Protein AF-A0A5K1BVY2-F1 (afdb_monomer_lite)

pLDDT: mean 76.05, std 12.69, range [44.97, 91.75]

Structure (mmCIF, N/CA/C/O backbone):
data_AF-A0A5K1BVY2-F1
#
_entry.id   AF-A0A5K1BVY2-F1
#
loop_
_atom_site.group_PDB
_atom_site.id
_atom_site.type_symbol
_atom_site.label_atom_id
_atom_site.label_alt_id
_atom_site.label_comp_id
_atom_site.label_asym_id
_atom_site.label_entity_id
_atom_site.label_seq_id
_atom_site.pdbx_PDB_ins_code
_atom_site.Cartn_x
_atom_site.Cartn_y
_atom_site.Cartn_z
_atom_site.occupancy
_atom_site.B_iso_or_equiv
_atom_site.auth_seq_id
_atom_site.auth_comp_id
_atom_site.auth_asym_id
_atom_site.auth_atom_id
_atom_site.pdbx_PDB_model_num
ATOM 1 N N . VAL A 1 1 ? 12.176 8.782 -9.829 1.00 44.97 1 VAL A N 1
ATOM 2 C CA . VAL A 1 1 ? 13.374 8.456 -9.017 1.00 44.97 1 VAL A CA 1
ATOM 3 C C . VAL A 1 1 ? 12.997 8.589 -7.555 1.00 44.97 1 VAL A C 1
ATOM 5 O O . VAL A 1 1 ? 12.965 9.686 -7.023 1.00 44.97 1 VAL A O 1
ATOM 8 N N . ILE A 1 2 ? 12.633 7.475 -6.930 1.00 52.50 2 ILE A N 1
ATOM 9 C CA . ILE A 1 2 ? 12.620 7.344 -5.472 1.00 52.50 2 ILE A CA 1
ATOM 10 C C . ILE A 1 2 ? 13.952 6.671 -5.120 1.00 52.50 2 ILE A C 1
ATOM 12 O O . ILE A 1 2 ? 14.287 5.632 -5.679 1.00 52.50 2 ILE A O 1
ATOM 16 N N . ALA A 1 3 ? 14.775 7.323 -4.301 1.00 61.84 3 ALA A N 1
ATOM 17 C CA . ALA A 1 3 ? 16.053 6.792 -3.806 1.00 61.84 3 ALA A CA 1
ATOM 18 C C . ALA A 1 3 ? 17.126 6.394 -4.856 1.00 61.84 3 ALA A C 1
ATOM 20 O O . ALA A 1 3 ? 17.892 5.460 -4.633 1.00 61.84 3 ALA A O 1
ATOM 21 N N . GLY A 1 4 ? 17.220 7.091 -5.996 1.00 57.19 4 GLY A N 1
ATOM 22 C CA . GLY A 1 4 ? 18.370 6.974 -6.916 1.00 57.19 4 GLY A CA 1
ATOM 23 C C . GLY A 1 4 ? 18.545 5.625 -7.633 1.00 57.19 4 GLY A C 1
ATOM 24 O O . GLY A 1 4 ? 19.526 5.450 -8.350 1.00 57.19 4 GLY A O 1
ATOM 25 N N . LYS A 1 5 ? 17.608 4.682 -7.472 1.00 64.25 5 LYS A N 1
ATOM 26 C CA . LYS A 1 5 ? 17.575 3.403 -8.194 1.00 64.25 5 LYS A CA 1
ATOM 27 C C . LYS A 1 5 ? 16.600 3.468 -9.368 1.00 64.25 5 LYS A C 1
ATOM 29 O O . LYS A 1 5 ? 15.624 4.222 -9.329 1.00 64.25 5 LYS A O 1
ATOM 34 N N . SER A 1 6 ? 16.881 2.684 -10.410 1.00 65.94 6 SER A N 1
ATOM 35 C CA . SER A 1 6 ? 16.004 2.539 -11.573 1.00 65.94 6 SER A CA 1
ATOM 36 C C . SER A 1 6 ? 14.601 2.150 -11.114 1.00 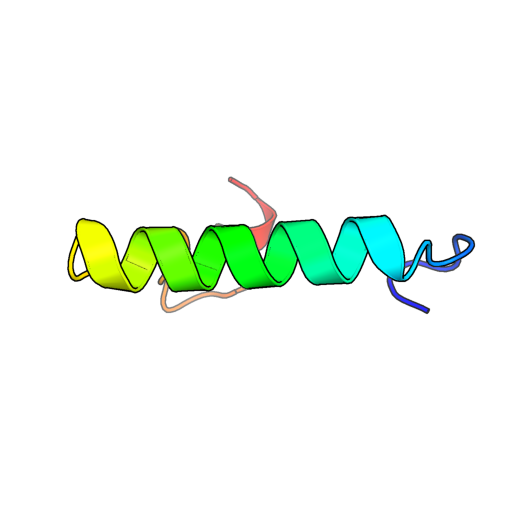65.94 6 SER A C 1
ATOM 38 O O . SER A 1 6 ? 14.417 1.152 -10.424 1.00 65.94 6 SER A O 1
ATOM 40 N N . TYR A 1 7 ? 13.634 2.995 -11.454 1.00 74.06 7 TYR A N 1
ATOM 41 C CA . TYR A 1 7 ? 12.227 2.809 -11.134 1.00 74.06 7 TYR A CA 1
ATOM 42 C C . TYR A 1 7 ? 11.639 1.778 -12.092 1.00 74.06 7 TYR A C 1
ATOM 44 O O . TYR A 1 7 ? 11.629 2.006 -13.301 1.00 74.06 7 TYR A O 1
ATOM 52 N N . ASP A 1 8 ? 11.158 0.663 -11.557 1.00 79.50 8 ASP A N 1
ATOM 53 C CA . ASP A 1 8 ? 10.308 -0.250 -12.309 1.00 79.50 8 ASP A CA 1
ATOM 54 C C . ASP A 1 8 ? 8.858 0.222 -12.160 1.00 79.50 8 ASP A C 1
ATOM 56 O O . ASP A 1 8 ? 8.256 0.104 -11.091 1.00 79.50 8 ASP A O 1
ATOM 60 N N . GLY A 1 9 ? 8.327 0.816 -13.230 1.00 82.38 9 GLY A N 1
ATOM 61 C CA . GLY A 1 9 ? 6.976 1.370 -13.231 1.00 82.38 9 GLY A CA 1
ATOM 62 C C . GLY A 1 9 ? 5.897 0.323 -13.018 1.00 82.38 9 GLY A C 1
ATOM 63 O O . GLY A 1 9 ? 4.940 0.594 -12.303 1.00 82.38 9 GLY A O 1
ATOM 64 N N . ILE A 1 10 ? 6.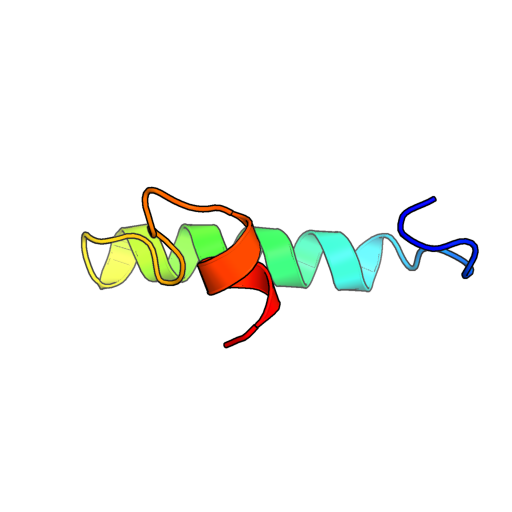095 -0.894 -13.529 1.00 86.25 10 ILE A N 1
ATOM 65 C CA . ILE A 1 10 ? 5.123 -1.977 -13.359 1.00 86.25 10 ILE A CA 1
ATOM 66 C C . ILE A 1 10 ? 5.073 -2.389 -11.889 1.00 86.25 10 ILE A C 1
ATOM 68 O O . ILE A 1 10 ? 3.994 -2.524 -11.313 1.00 86.25 10 ILE A O 1
ATOM 72 N N . ALA A 1 11 ? 6.236 -2.547 -11.256 1.00 83.75 11 ALA A N 1
ATOM 73 C CA . ALA A 1 11 ? 6.302 -2.889 -9.839 1.00 83.75 11 ALA A CA 1
ATOM 74 C C . ALA A 1 11 ? 5.676 -1.798 -8.948 1.00 83.75 11 ALA A C 1
ATOM 76 O O . ALA A 1 11 ? 5.009 -2.109 -7.960 1.00 83.75 11 ALA A O 1
ATOM 77 N N . ALA A 1 12 ? 5.862 -0.526 -9.304 1.00 86.19 12 ALA A N 1
ATOM 78 C CA . ALA A 1 12 ? 5.298 0.600 -8.570 1.00 86.19 12 ALA A CA 1
ATOM 79 C C . ALA A 1 12 ? 3.777 0.742 -8.740 1.00 86.19 12 ALA A C 1
ATOM 81 O O . ALA A 1 12 ? 3.080 1.031 -7.763 1.00 86.19 12 ALA A O 1
ATOM 82 N N . ASP A 1 13 ? 3.256 0.487 -9.940 1.00 90.06 13 ASP A N 1
ATOM 83 C CA . ASP A 1 13 ? 1.815 0.480 -10.200 1.00 90.06 13 ASP A CA 1
ATOM 84 C C . ASP A 1 13 ? 1.140 -0.670 -9.438 1.00 90.06 13 ASP A C 1
ATOM 86 O O . ASP A 1 13 ? 0.127 -0.460 -8.772 1.00 90.06 13 ASP A O 1
ATOM 90 N N . VAL A 1 14 ? 1.745 -1.865 -9.430 1.00 90.62 14 VAL A N 1
ATOM 91 C CA . VAL A 1 14 ? 1.247 -3.019 -8.657 1.00 90.62 14 VAL A CA 1
ATOM 92 C C . VAL A 1 14 ? 1.236 -2.730 -7.155 1.00 90.62 14 VAL A C 1
ATOM 94 O O . VAL A 1 14 ? 0.258 -3.052 -6.479 1.00 90.62 14 VAL A O 1
ATOM 97 N N . TRP A 1 15 ? 2.286 -2.096 -6.624 1.00 87.94 15 TRP A N 1
ATOM 98 C CA . TRP A 1 15 ? 2.334 -1.705 -5.213 1.00 87.94 15 TRP A CA 1
ATOM 99 C C . TRP A 1 15 ? 1.225 -0.702 -4.867 1.00 87.94 15 TRP A C 1
ATOM 101 O O . TRP A 1 15 ? 0.488 -0.899 -3.899 1.00 87.94 15 TRP A O 1
ATOM 111 N N . SER A 1 16 ? 1.056 0.326 -5.703 1.00 86.62 16 SER A N 1
ATOM 112 C CA . SER A 1 16 ? 0.038 1.365 -5.517 1.00 86.62 16 SER A CA 1
ATOM 113 C C . SER A 1 16 ? -1.380 0.785 -5.588 1.00 86.62 16 SER A C 1
ATOM 115 O O . SER A 1 16 ? -2.197 1.035 -4.702 1.00 86.62 16 SER A O 1
ATOM 117 N N . CYS A 1 17 ? -1.668 -0.058 -6.585 1.00 91.75 17 CYS A N 1
ATOM 118 C CA . CYS A 1 17 ? -2.952 -0.752 -6.701 1.00 91.75 17 CYS A CA 1
ATOM 119 C C . CYS A 1 17 ? -3.224 -1.690 -5.517 1.00 91.75 17 CYS A C 1
ATOM 121 O O . CYS A 1 17 ? -4.369 -1.796 -5.083 1.00 91.75 17 CYS A O 1
ATOM 123 N N . GLY A 1 18 ? -2.195 -2.344 -4.973 1.00 90.62 18 GLY A N 1
ATOM 124 C CA . GLY A 1 18 ? -2.324 -3.185 -3.784 1.00 90.62 18 GLY A CA 1
ATOM 125 C C . GLY A 1 18 ? -2.778 -2.404 -2.548 1.00 90.62 18 GLY A C 1
ATOM 126 O O . GLY A 1 18 ? -3.655 -2.871 -1.823 1.00 90.62 18 GLY A O 1
ATOM 127 N N . VAL A 1 19 ? -2.239 -1.199 -2.336 1.00 89.44 19 VAL A N 1
ATOM 128 C CA . VAL A 1 19 ? -2.631 -0.323 -1.216 1.00 89.44 19 VAL A CA 1
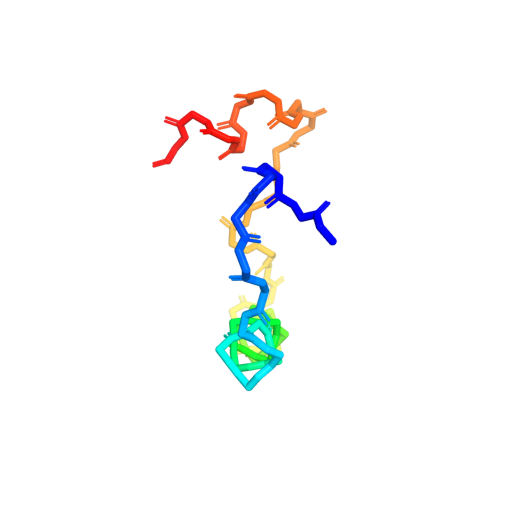ATOM 129 C C . VAL A 1 19 ? -4.076 0.159 -1.372 1.00 89.44 19 VAL A C 1
ATOM 131 O O . VAL A 1 19 ? -4.844 0.081 -0.415 1.00 89.44 19 VAL A O 1
ATOM 134 N N . VAL A 1 20 ? -4.473 0.576 -2.580 1.00 88.94 20 VAL A N 1
ATOM 135 C CA . VAL A 1 20 ? -5.860 0.990 -2.871 1.00 88.94 20 VAL A CA 1
ATOM 136 C C . VAL A 1 20 ? -6.833 -0.173 -2.668 1.00 88.94 20 VAL A C 1
ATOM 138 O O . VAL A 1 20 ? -7.878 -0.012 -2.044 1.00 88.94 20 VAL A O 1
ATOM 141 N N . LEU A 1 21 ? -6.490 -1.371 -3.148 1.00 90.31 21 LEU A N 1
ATOM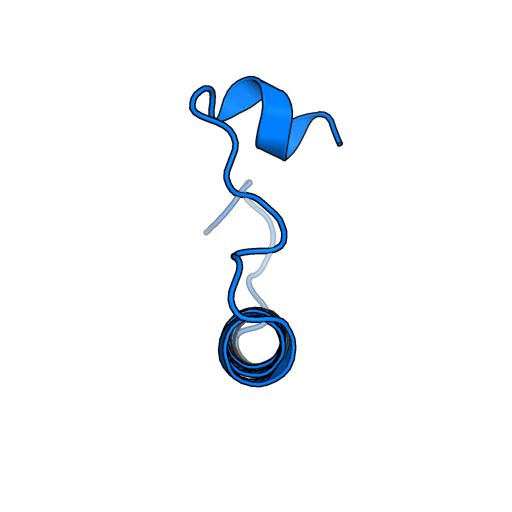 142 C CA . LEU A 1 21 ? -7.319 -2.559 -2.948 1.00 90.31 21 LEU A CA 1
ATOM 143 C C . LEU A 1 21 ? -7.454 -2.917 -1.461 1.00 90.31 21 LEU A C 1
ATOM 145 O O . LEU A 1 21 ? -8.539 -3.292 -1.023 1.00 90.31 21 LEU A O 1
ATOM 149 N N . TYR A 1 22 ? -6.376 -2.786 -0.683 1.00 87.62 22 TYR A N 1
ATOM 150 C CA . TYR A 1 22 ? -6.419 -2.995 0.762 1.00 87.62 22 TYR A CA 1
ATOM 151 C C . TYR A 1 22 ? -7.379 -2.019 1.439 1.00 87.62 22 TYR A C 1
ATOM 153 O O . TYR A 1 22 ? -8.220 -2.451 2.219 1.00 87.62 22 TYR A O 1
ATOM 161 N N . GLU A 1 23 ? -7.291 -0.727 1.123 1.00 89.56 23 GLU A N 1
ATOM 162 C CA . GLU A 1 23 ? -8.173 0.298 1.688 1.00 89.56 23 GLU A CA 1
ATOM 163 C C . GLU A 1 23 ? -9.648 0.005 1.379 1.00 89.56 23 GLU A C 1
ATOM 165 O O . GLU A 1 23 ? -10.490 0.051 2.277 1.00 89.56 23 GLU A O 1
ATOM 170 N N . LEU A 1 24 ? -9.951 -0.395 0.139 1.00 90.00 24 LEU A N 1
ATOM 171 C CA . LEU A 1 24 ? -11.307 -0.761 -0.281 1.00 90.00 24 LEU A CA 1
ATOM 172 C C . LEU A 1 24 ? -11.866 -1.988 0.460 1.00 90.00 24 LEU A C 1
ATOM 174 O O . LEU A 1 24 ? -13.079 -2.089 0.630 1.00 90.00 24 LEU A O 1
ATOM 178 N N . LEU A 1 25 ? -11.011 -2.923 0.886 1.00 89.00 25 LEU A N 1
ATOM 179 C CA . LEU A 1 25 ? -11.426 -4.153 1.574 1.00 89.00 25 LEU A CA 1
ATOM 180 C C . LEU A 1 25 ? -11.424 -4.021 3.103 1.00 89.00 25 LEU A C 1
ATOM 182 O O . LEU A 1 25 ? -12.303 -4.569 3.765 1.00 89.00 25 LEU A O 1
ATOM 186 N N . ALA A 1 26 ? -10.431 -3.335 3.665 1.00 87.62 26 ALA A N 1
ATOM 187 C CA . ALA A 1 26 ? -10.215 -3.214 5.104 1.00 87.62 26 ALA A CA 1
ATOM 188 C C . ALA A 1 26 ? -10.917 -1.986 5.709 1.00 87.62 26 ALA A C 1
ATOM 190 O O . ALA A 1 26 ? -11.218 -1.985 6.902 1.00 87.62 26 ALA A O 1
ATOM 191 N N . GLY A 1 27 ? -11.193 -0.953 4.903 1.00 85.56 27 GLY A N 1
ATOM 192 C CA . GLY A 1 27 ? -11.821 0.296 5.350 1.00 85.56 27 GLY A CA 1
ATOM 193 C C . GLY A 1 27 ? -10.888 1.234 6.124 1.00 85.56 27 GLY A C 1
ATOM 194 O O . GLY A 1 27 ? -11.356 2.208 6.708 1.00 85.56 27 GLY A O 1
ATOM 195 N N . TYR A 1 28 ? -9.586 0.943 6.151 1.00 80.25 28 TYR A N 1
ATOM 196 C CA . TYR A 1 28 ? -8.537 1.790 6.717 1.00 80.25 28 TYR A CA 1
ATOM 197 C C . TYR A 1 28 ? -7.245 1.627 5.911 1.00 80.25 28 TYR A C 1
ATOM 199 O O . TYR A 1 28 ? -6.994 0.581 5.306 1.00 80.25 28 TYR A O 1
ATOM 207 N N . LEU A 1 29 ? -6.415 2.666 5.891 1.00 79.12 29 LEU A N 1
ATOM 2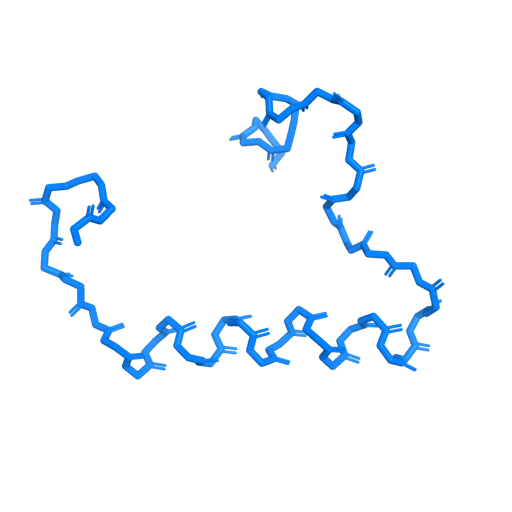08 C CA . LEU A 1 29 ? -5.169 2.667 5.134 1.00 79.12 29 LEU A CA 1
ATOM 209 C C . LEU A 1 29 ? -4.085 1.877 5.908 1.00 79.12 29 LEU A C 1
ATOM 211 O O . LEU A 1 29 ? -3.940 2.050 7.120 1.00 79.12 29 LEU A O 1
ATOM 215 N N . PRO A 1 30 ? -3.301 1.001 5.245 1.00 70.12 30 PRO A N 1
ATOM 216 C CA . PRO A 1 30 ? -2.352 0.112 5.927 1.00 70.12 30 PRO A CA 1
ATOM 217 C C . PRO A 1 30 ? -1.173 0.868 6.564 1.00 70.12 30 PRO A C 1
ATOM 219 O O . PRO A 1 30 ? -0.507 0.347 7.461 1.00 70.12 30 PRO A O 1
ATOM 222 N N . PHE A 1 31 ? -0.935 2.100 6.111 1.00 71.12 31 PHE A N 1
ATOM 223 C CA . PHE A 1 31 ? 0.148 2.980 6.536 1.00 71.12 31 PHE A CA 1
ATOM 224 C C . PHE A 1 31 ? -0.373 4.400 6.803 1.00 71.12 31 PHE A C 1
ATOM 226 O O . PHE A 1 31 ? 0.085 5.359 6.189 1.00 71.12 31 PHE A O 1
ATOM 233 N N . ASP A 1 32 ? -1.360 4.531 7.687 1.00 65.88 32 ASP A N 1
ATOM 234 C CA . ASP A 1 32 ? -1.850 5.831 8.158 1.00 65.88 32 ASP A CA 1
ATOM 235 C C . ASP A 1 32 ? -1.273 6.131 9.537 1.00 65.88 32 ASP A C 1
ATOM 237 O O . ASP A 1 32 ? -1.853 5.807 10.571 1.00 65.88 32 ASP A O 1
ATOM 241 N N . ASP A 1 33 ? -0.065 6.679 9.557 1.00 67.75 33 ASP A N 1
ATOM 242 C CA . ASP A 1 33 ? 0.527 7.211 10.777 1.00 67.75 33 ASP A CA 1
ATOM 243 C C . ASP A 1 33 ? 0.746 8.707 10.568 1.00 67.75 33 ASP A C 1
ATOM 245 O O . ASP A 1 33 ? 1.331 9.137 9.570 1.00 67.75 33 ASP A O 1
ATOM 249 N N . SER A 1 34 ? 0.323 9.518 11.542 1.00 68.56 34 SER A N 1
ATOM 250 C CA . SER A 1 34 ? 0.412 10.988 11.490 1.00 68.56 34 SER A CA 1
ATOM 251 C C . SER A 1 34 ? 1.848 11.503 11.329 1.00 68.56 34 SER A C 1
ATOM 253 O O . SER A 1 34 ? 2.075 12.675 11.032 1.00 68.56 34 SER A O 1
ATOM 255 N N . ASN A 1 35 ? 2.830 10.626 11.540 1.00 68.12 35 ASN A N 1
ATOM 256 C CA . ASN A 1 35 ? 4.231 10.879 11.296 1.00 68.12 35 ASN A CA 1
ATOM 257 C C . ASN A 1 35 ? 4.745 9.943 10.196 1.00 68.12 35 ASN A C 1
ATOM 259 O O . ASN A 1 35 ? 4.934 8.746 10.417 1.00 68.12 35 ASN A O 1
ATOM 263 N N . ILE A 1 36 ? 5.064 10.516 9.033 1.00 67.12 36 ILE A N 1
ATOM 264 C CA . ILE A 1 36 ? 5.628 9.789 7.888 1.00 67.12 36 ILE A CA 1
ATOM 265 C C . ILE A 1 36 ? 6.900 9.011 8.254 1.00 67.12 36 ILE A C 1
ATOM 267 O O . ILE A 1 36 ? 7.156 7.951 7.696 1.00 67.12 36 ILE A O 1
ATOM 271 N N . LEU A 1 37 ? 7.694 9.492 9.221 1.00 68.94 37 LEU A N 1
ATOM 272 C CA . LEU A 1 37 ? 8.910 8.803 9.663 1.00 68.94 37 LEU A CA 1
ATOM 273 C C . LEU A 1 37 ? 8.593 7.494 10.384 1.00 68.94 37 LEU A C 1
ATOM 275 O O . LEU A 1 37 ? 9.424 6.593 10.393 1.00 68.94 37 LEU A O 1
ATOM 279 N N . ASN A 1 38 ? 7.408 7.391 10.982 1.00 63.16 38 ASN A N 1
ATOM 280 C CA . ASN A 1 38 ? 6.936 6.169 11.615 1.00 63.16 38 ASN A CA 1
ATOM 281 C C . ASN A 1 38 ? 6.460 5.160 10.561 1.00 63.16 38 ASN A C 1
ATOM 283 O O . ASN A 1 38 ? 6.760 3.976 10.682 1.00 63.16 38 ASN A O 1
ATOM 287 N N . VAL A 1 39 ? 5.832 5.648 9.483 1.00 69.06 39 VAL A N 1
ATOM 288 C CA . VAL A 1 39 ? 5.470 4.842 8.306 1.00 69.06 39 VAL A CA 1
ATOM 289 C C . VAL A 1 39 ? 6.708 4.231 7.644 1.00 69.06 39 VAL A C 1
ATOM 291 O O . VAL A 1 39 ? 6.732 3.031 7.408 1.00 69.06 39 VAL A O 1
ATOM 294 N N . TYR A 1 40 ? 7.763 5.017 7.396 1.00 64.44 40 TYR A N 1
ATOM 295 C CA . TYR A 1 40 ? 8.996 4.516 6.760 1.00 64.44 40 TYR A CA 1
ATOM 296 C C . TYR A 1 40 ? 9.838 3.587 7.649 1.00 64.44 40 TYR A C 1
ATOM 298 O O . TYR A 1 40 ? 10.787 2.972 7.163 1.00 64.44 40 TYR A O 1
ATOM 306 N N . ARG A 1 41 ? 9.556 3.534 8.956 1.00 62.41 41 ARG A N 1
ATOM 307 C CA . ARG A 1 41 ? 10.300 2.722 9.930 1.00 62.41 41 ARG A CA 1
ATOM 308 C C . ARG A 1 41 ? 9.658 1.355 10.181 1.00 62.41 41 ARG A C 1
ATOM 310 O O . ARG A 1 41 ? 10.309 0.505 10.789 1.00 62.41 41 ARG A O 1
ATOM 317 N N . LYS A 1 42 ? 8.402 1.184 9.772 1.00 53.50 42 LYS A N 1
ATOM 318 C CA . LYS A 1 42 ? 7.630 -0.054 9.886 1.00 53.50 42 LYS A CA 1
ATOM 319 C C . LYS A 1 42 ? 7.939 -0.979 8.714 1.00 53.50 42 LYS A C 1
ATOM 321 O O . LYS A 1 42 ? 8.015 -2.198 8.969 1.00 53.50 42 LYS A O 1
#

Organism: NCBI:txid210225

Sequence (42 aa):
VIAGKSYDGIAADVWSCGVVLYELLAGYLPFDDSNILNVYRK

Foldseek 3Di:
DVPPDDDDPVVVVVVVVVQVVCCVVVVDGPQDDPDVVVSVVD

Radius of gyration: 12.32 Å; chains: 1; bounding box: 30×15×25 Å

InterPro domains:
  IPR000719 Protein kinase domain [PF00069] (1-36)
  IPR000719 Protein kinase domain [PS50011] (1-42)
  IPR011009 Protein kinase-like domain superfamily [SSF56112] (1-41)

Secondary structure (DSSP, 8-state):
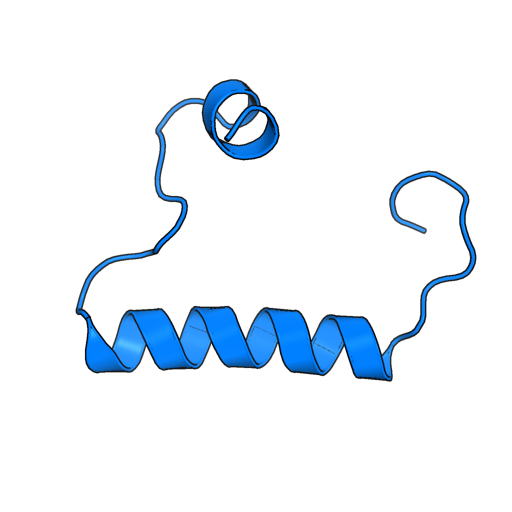--TTSPP-HHHHHHHHHHHHHHHHHHSS-TT--SSHHHHTT-